Protein AF-A0A965U9M3-F1 (afdb_monomer_lite)

pLDDT: mean 93.57, std 7.7, range [56.03, 98.69]

Sequence (74 aa):
MEQNPLESARAAINRIDGELRSLFSARMEEAAKVAAYKAEHGLPILDEAREAAVLEKNLAGLHPDDPLRPYYAD

Foldseek 3Di:
DDDDPVNVVVVVVVVVVVVVVVVVVVVVVVLVVVVVVCVVVVHDNDDPVVLVVVLVVVLVVDDPPDPCNVVSPD

Structure (mmCIF, N/CA/C/O backbone):
data_AF-A0A965U9M3-F1
#
_entry.id   AF-A0A965U9M3-F1
#
loop_
_atom_site.group_PDB
_atom_site.id
_atom_site.type_symbol
_atom_site.label_atom_id
_atom_site.label_alt_id
_atom_site.label_comp_id
_atom_site.label_asym_id
_atom_site.label_entity_id
_atom_site.label_seq_id
_atom_site.pdbx_PDB_ins_code
_atom_site.Cartn_x
_atom_site.Cartn_y
_atom_site.Cartn_z
_atom_site.occupancy
_atom_site.B_iso_or_equiv
_atom_site.auth_seq_id
_atom_site.auth_comp_id
_atom_site.auth_asym_id
_atom_site.auth_atom_id
_atom_site.pdbx_PDB_model_num
ATOM 1 N N . MET A 1 1 ? 28.526 5.124 -22.228 1.00 56.03 1 MET A N 1
ATOM 2 C CA . MET A 1 1 ? 28.305 3.685 -21.984 1.00 56.03 1 MET A CA 1
ATOM 3 C C . MET A 1 1 ? 26.825 3.429 -22.144 1.00 56.03 1 MET A C 1
ATOM 5 O O . MET A 1 1 ? 26.043 4.094 -21.478 1.00 56.03 1 MET A O 1
ATOM 9 N N . GLU A 1 2 ? 26.454 2.563 -23.077 1.00 68.31 2 GLU A N 1
ATOM 10 C CA . GLU A 1 2 ? 25.064 2.156 -23.285 1.00 68.31 2 GLU A CA 1
ATOM 11 C C . GLU A 1 2 ? 24.615 1.320 -22.072 1.00 68.31 2 GLU A C 1
ATOM 13 O O . GLU A 1 2 ? 25.358 0.443 -21.623 1.00 68.31 2 GLU A O 1
ATOM 18 N N . GLN A 1 3 ? 23.471 1.648 -21.463 1.00 73.75 3 GLN A N 1
ATOM 19 C CA . GLN A 1 3 ? 22.960 0.880 -20.323 1.00 73.75 3 GLN A CA 1
ATOM 20 C C . GLN A 1 3 ? 22.510 -0.498 -20.804 1.00 73.75 3 GLN A C 1
ATOM 22 O O . GLN A 1 3 ? 21.733 -0.607 -21.750 1.00 73.75 3 GLN A O 1
ATOM 27 N N . ASN A 1 4 ? 22.991 -1.551 -20.143 1.00 93.50 4 ASN A N 1
ATOM 28 C CA . ASN A 1 4 ? 22.497 -2.899 -20.397 1.00 93.50 4 ASN A CA 1
ATOM 29 C C . ASN A 1 4 ? 21.100 -3.086 -19.757 1.00 93.50 4 ASN A C 1
ATOM 31 O O . ASN A 1 4 ? 20.723 -2.317 -18.865 1.00 93.50 4 ASN A O 1
ATOM 35 N N . PRO A 1 5 ? 20.340 -4.126 -20.151 1.00 95.50 5 PRO A N 1
ATOM 36 C CA . PRO A 1 5 ? 18.993 -4.355 -19.623 1.00 95.50 5 PRO A CA 1
ATOM 37 C C . PRO A 1 5 ? 18.908 -4.455 -18.090 1.00 95.50 5 PRO A C 1
ATOM 39 O O . PRO A 1 5 ? 17.908 -4.039 -17.506 1.00 95.50 5 PRO A O 1
ATOM 42 N N . LEU A 1 6 ? 19.953 -4.961 -17.425 1.00 95.88 6 LEU A N 1
ATOM 43 C CA . LEU A 1 6 ? 20.010 -5.063 -15.964 1.00 95.88 6 LEU A CA 1
ATOM 44 C C . LEU A 1 6 ? 20.091 -3.680 -15.303 1.00 95.88 6 LEU A C 1
ATOM 46 O O . LEU A 1 6 ? 19.360 -3.406 -14.353 1.00 95.88 6 LEU A O 1
ATOM 50 N N . GLU A 1 7 ? 20.956 -2.803 -15.805 1.00 96.62 7 GLU A N 1
ATOM 51 C CA . GLU A 1 7 ? 21.106 -1.443 -15.281 1.00 96.62 7 GLU A CA 1
ATOM 52 C C . GLU A 1 7 ? 19.840 -0.608 -15.516 1.00 96.62 7 GLU A C 1
ATOM 54 O O . GLU A 1 7 ? 19.395 0.106 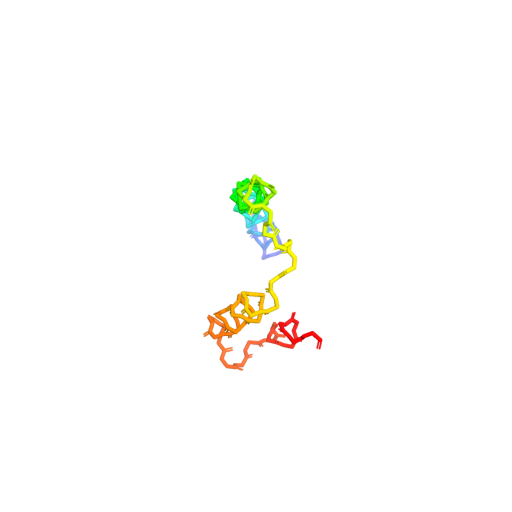-14.616 1.00 96.62 7 GLU A O 1
ATOM 59 N N . SER A 1 8 ? 19.186 -0.767 -16.670 1.00 95.75 8 SER A N 1
ATOM 60 C CA . SER A 1 8 ? 17.897 -0.116 -16.934 1.00 95.75 8 SER A CA 1
ATOM 61 C C . SER A 1 8 ? 16.785 -0.615 -16.003 1.00 95.75 8 SER A C 1
ATOM 63 O O . SER A 1 8 ? 16.020 0.197 -15.479 1.00 95.75 8 SER A O 1
ATOM 65 N N . ALA A 1 9 ? 16.713 -1.925 -15.737 1.00 97.06 9 ALA A N 1
ATOM 66 C CA . ALA A 1 9 ? 15.748 -2.483 -14.788 1.00 97.06 9 ALA A CA 1
ATOM 67 C C . ALA A 1 9 ? 15.974 -1.946 -13.364 1.00 97.06 9 ALA A C 1
ATOM 69 O O . ALA A 1 9 ? 15.027 -1.525 -12.703 1.00 97.06 9 ALA A O 1
ATOM 70 N N . ARG A 1 10 ? 17.232 -1.877 -12.911 1.00 97.62 10 ARG A N 1
ATOM 71 C CA . ARG A 1 10 ? 17.593 -1.304 -11.602 1.00 97.62 10 ARG A CA 1
ATOM 72 C C . ARG A 1 10 ? 17.220 0.171 -11.489 1.00 97.62 10 ARG A C 1
ATOM 74 O O . ARG A 1 10 ? 16.670 0.585 -10.473 1.00 97.62 10 ARG A O 1
ATOM 81 N N . ALA A 1 11 ? 17.469 0.960 -12.533 1.00 97.19 11 ALA A N 1
ATOM 82 C CA . ALA A 1 11 ? 17.073 2.365 -12.557 1.00 97.19 11 ALA A CA 1
ATOM 83 C C . ALA A 1 11 ? 15.545 2.534 -12.476 1.00 97.19 11 ALA A C 1
ATOM 85 O O . ALA A 1 11 ? 15.060 3.421 -11.772 1.00 97.19 11 ALA A O 1
ATOM 86 N N . ALA A 1 12 ? 14.784 1.667 -13.153 1.00 97.69 12 ALA A N 1
ATOM 87 C CA . ALA A 1 12 ? 13.328 1.665 -13.067 1.00 97.69 12 ALA A CA 1
ATOM 88 C C . ALA A 1 12 ? 12.832 1.304 -11.659 1.00 97.69 12 ALA A C 1
ATOM 90 O O . ALA A 1 12 ? 11.976 2.015 -11.138 1.00 97.69 12 ALA A O 1
ATOM 91 N N . ILE A 1 13 ? 13.404 0.272 -11.028 1.00 98.38 13 ILE A N 1
ATOM 92 C CA . ILE A 1 13 ? 13.087 -0.113 -9.642 1.00 98.38 13 ILE A CA 1
ATOM 93 C C . ILE A 1 13 ? 13.352 1.053 -8.691 1.00 98.38 13 ILE A C 1
ATOM 95 O O . ILE A 1 13 ? 12.455 1.456 -7.967 1.00 98.38 13 ILE A O 1
ATOM 99 N N . ASN A 1 14 ? 14.528 1.682 -8.762 1.00 98.38 14 ASN A N 1
ATOM 100 C CA . ASN A 1 14 ? 14.865 2.806 -7.883 1.00 98.38 14 ASN A CA 1
ATOM 101 C C . ASN A 1 14 ? 13.880 3.978 -8.007 1.00 98.38 14 ASN A C 1
ATOM 103 O O . ASN A 1 14 ? 13.558 4.632 -7.011 1.00 98.38 14 ASN A O 1
ATOM 107 N N . ARG A 1 15 ? 13.408 4.257 -9.230 1.00 98.50 15 ARG A N 1
ATOM 108 C CA . ARG A 1 15 ? 12.378 5.274 -9.468 1.00 98.50 15 ARG A CA 1
ATOM 109 C C . ARG A 1 15 ? 11.055 4.864 -8.819 1.00 98.50 15 ARG A C 1
ATOM 111 O O . ARG A 1 15 ? 10.499 5.649 -8.057 1.00 98.50 15 ARG A O 1
ATOM 118 N N . ILE A 1 16 ? 10.601 3.637 -9.081 1.00 98.69 16 ILE A N 1
ATOM 119 C CA . ILE A 1 16 ? 9.365 3.081 -8.516 1.00 98.69 16 ILE A CA 1
ATOM 120 C C . ILE A 1 16 ? 9.421 3.092 -6.987 1.00 98.69 16 ILE A C 1
ATOM 122 O O . ILE A 1 16 ? 8.476 3.541 -6.354 1.00 98.69 16 ILE A O 1
ATOM 126 N N . ASP A 1 17 ? 10.540 2.707 -6.379 1.00 98.56 17 ASP A N 1
ATOM 127 C CA . ASP A 1 17 ? 10.714 2.740 -4.926 1.00 98.56 17 ASP A CA 1
ATOM 128 C C . ASP A 1 17 ? 10.597 4.164 -4.369 1.00 98.56 17 ASP A C 1
ATOM 130 O O . ASP A 1 17 ? 10.093 4.368 -3.265 1.00 98.56 17 ASP A O 1
ATOM 134 N N . GLY A 1 18 ? 11.054 5.170 -5.120 1.00 98.31 18 GLY A N 1
ATOM 135 C CA . GLY A 1 18 ? 10.842 6.578 -4.784 1.00 98.31 18 GLY A CA 1
ATOM 136 C C . GLY A 1 18 ? 9.365 6.958 -4.758 1.00 98.31 18 GLY A C 1
ATOM 137 O O . GLY A 1 18 ? 8.900 7.554 -3.785 1.00 98.31 18 GLY A O 1
ATOM 138 N N . GLU A 1 19 ? 8.628 6.569 -5.795 1.00 98.56 19 GLU A N 1
ATOM 139 C CA . GLU A 1 19 ? 7.187 6.809 -5.904 1.00 98.56 19 GLU A CA 1
ATOM 140 C C . GLU A 1 19 ? 6.412 6.057 -4.810 1.00 98.56 19 GLU A C 1
ATOM 142 O O . GLU A 1 19 ? 5.589 6.655 -4.115 1.00 98.56 19 GLU A O 1
ATOM 147 N N . LEU A 1 20 ? 6.741 4.783 -4.573 1.00 98.12 20 LEU A N 1
ATOM 148 C CA . LEU A 1 20 ? 6.152 3.957 -3.520 1.00 98.12 20 LEU A CA 1
ATOM 149 C C . LEU A 1 20 ? 6.372 4.563 -2.136 1.00 98.12 20 LEU A C 1
ATOM 151 O O . LEU A 1 20 ? 5.417 4.661 -1.369 1.00 98.12 20 LEU A O 1
ATOM 155 N N . ARG A 1 21 ? 7.591 5.023 -1.817 1.00 98.38 21 ARG A N 1
ATOM 156 C CA . ARG A 1 21 ? 7.858 5.710 -0.542 1.00 98.38 21 ARG A CA 1
ATOM 157 C C . ARG A 1 21 ? 6.990 6.952 -0.385 1.00 98.38 21 ARG A C 1
ATOM 159 O O . ARG A 1 21 ? 6.409 7.149 0.677 1.00 98.38 21 ARG A O 1
ATOM 166 N N . SER A 1 22 ? 6.877 7.771 -1.431 1.00 98.00 22 SER A N 1
ATOM 167 C CA . SER A 1 22 ? 6.074 8.995 -1.367 1.00 98.00 22 SER A CA 1
ATOM 168 C C . SER A 1 22 ? 4.587 8.695 -1.165 1.00 98.00 22 SER A C 1
ATOM 170 O O . SER A 1 22 ? 3.944 9.328 -0.329 1.00 98.00 22 SER A O 1
ATOM 172 N N . LEU A 1 23 ? 4.041 7.727 -1.905 1.00 98.56 23 LEU A N 1
ATOM 173 C CA . LEU A 1 23 ? 2.634 7.335 -1.802 1.00 98.56 23 LEU A CA 1
ATOM 174 C C . LEU A 1 23 ? 2.326 6.663 -0.463 1.00 98.56 23 LEU A C 1
ATOM 176 O O . LEU A 1 23 ? 1.279 6.920 0.131 1.00 98.56 23 LEU A O 1
ATOM 180 N N . PHE A 1 24 ? 3.236 5.825 0.034 1.00 98.00 24 PHE A N 1
ATOM 181 C CA . PHE A 1 24 ? 3.071 5.158 1.318 1.00 98.00 24 PHE A CA 1
ATOM 182 C C . PHE A 1 24 ? 3.045 6.163 2.473 1.00 98.00 24 PHE A C 1
ATOM 184 O O . PHE A 1 24 ? 2.131 6.102 3.294 1.00 98.00 24 PHE A O 1
ATOM 191 N N . SER A 1 25 ? 3.973 7.126 2.503 1.00 98.31 25 SER A N 1
ATOM 192 C CA . SER A 1 25 ? 3.975 8.191 3.516 1.00 98.31 25 SER A CA 1
ATOM 193 C C . SER A 1 25 ? 2.673 8.993 3.499 1.00 98.31 25 SER A C 1
ATOM 195 O O . SER A 1 25 ? 2.032 9.125 4.539 1.00 98.31 25 SER A O 1
ATOM 197 N N . ALA A 1 26 ? 2.215 9.425 2.317 1.00 98.56 26 ALA A N 1
ATOM 198 C CA . ALA A 1 26 ? 0.942 10.134 2.182 1.00 98.56 26 ALA A CA 1
ATOM 199 C C . ALA A 1 26 ? -0.249 9.290 2.683 1.00 98.56 26 ALA A C 1
ATOM 201 O O . ALA A 1 26 ? -1.114 9.785 3.403 1.00 98.56 26 ALA A O 1
ATOM 202 N N . ARG A 1 27 ? -0.278 7.984 2.375 1.00 98.25 27 ARG A N 1
ATOM 203 C CA . ARG A 1 27 ? -1.307 7.066 2.893 1.00 98.25 27 ARG A CA 1
ATOM 204 C C . ARG A 1 27 ? -1.276 6.975 4.422 1.00 98.25 27 ARG A C 1
ATOM 206 O O . ARG A 1 27 ? -2.338 6.903 5.037 1.00 98.25 27 ARG A O 1
ATOM 213 N N . MET A 1 28 ? -0.092 6.934 5.033 1.00 98.12 28 MET A N 1
ATOM 214 C CA . MET A 1 28 ? 0.054 6.857 6.491 1.00 98.12 28 MET A CA 1
ATOM 215 C C . MET A 1 28 ? -0.395 8.144 7.188 1.00 98.12 28 MET A C 1
ATOM 217 O O . MET A 1 28 ? -1.029 8.066 8.237 1.00 98.12 28 MET A O 1
ATOM 221 N N . GLU A 1 29 ? -0.138 9.311 6.595 1.00 98.56 29 GLU A N 1
ATOM 222 C CA . GLU A 1 29 ? -0.644 10.592 7.105 1.00 98.56 29 GLU A CA 1
ATOM 223 C C . GLU A 1 29 ? -2.179 10.618 7.140 1.00 98.56 29 GLU A C 1
ATOM 225 O O . GLU A 1 29 ? -2.772 11.000 8.150 1.00 98.56 29 GLU A O 1
ATOM 230 N N . GLU A 1 30 ? -2.844 10.145 6.082 1.00 98.19 30 GLU A N 1
ATOM 231 C CA . GLU A 1 30 ? -4.309 10.033 6.066 1.00 98.19 30 GLU A CA 1
ATOM 232 C C . GLU A 1 30 ? -4.826 8.984 7.061 1.00 98.19 30 GLU A C 1
ATOM 234 O O . GLU A 1 30 ? -5.816 9.215 7.757 1.00 98.19 30 GLU A O 1
ATOM 239 N N . ALA A 1 31 ? -4.139 7.846 7.195 1.00 96.31 31 ALA A N 1
ATOM 240 C CA . ALA A 1 31 ? -4.489 6.833 8.189 1.00 96.31 31 ALA A CA 1
ATOM 241 C C . ALA A 1 31 ? -4.390 7.378 9.626 1.00 96.31 31 ALA A C 1
ATOM 243 O O . ALA A 1 31 ? -5.253 7.082 10.455 1.00 96.31 31 ALA A O 1
ATOM 244 N N . ALA A 1 32 ? -3.395 8.223 9.912 1.00 97.38 32 ALA A N 1
ATOM 245 C CA . ALA A 1 32 ? -3.257 8.887 11.205 1.00 97.38 32 ALA A CA 1
ATOM 246 C C . ALA A 1 32 ? -4.430 9.837 11.494 1.00 97.38 32 ALA A C 1
ATOM 248 O O . ALA A 1 32 ? -4.942 9.848 12.613 1.00 97.38 32 ALA A O 1
ATOM 249 N N . LYS A 1 33 ? -4.917 10.578 10.488 1.00 97.75 33 LYS A N 1
ATOM 250 C CA . LYS A 1 33 ? -6.121 11.419 10.628 1.00 97.75 33 LYS A CA 1
ATOM 251 C C . LYS A 1 33 ? -7.362 10.582 10.940 1.00 97.75 33 LYS A C 1
ATOM 253 O O . LYS A 1 33 ? -8.132 10.946 11.825 1.00 97.75 33 LYS A O 1
ATOM 258 N N . VAL A 1 34 ? -7.537 9.441 10.266 1.00 96.19 34 VAL A N 1
ATOM 259 C CA . VAL A 1 34 ? -8.641 8.504 10.551 1.00 96.19 34 VAL A CA 1
ATOM 260 C C . VAL A 1 34 ? -8.552 7.971 11.981 1.00 96.19 34 VAL A C 1
ATOM 262 O O . VAL A 1 34 ? -9.558 7.948 12.688 1.00 96.19 34 VAL A O 1
ATOM 265 N N . ALA A 1 35 ? -7.361 7.571 12.431 1.00 95.12 35 ALA A N 1
ATOM 266 C CA . ALA A 1 35 ? -7.153 7.086 13.792 1.00 95.12 35 ALA A CA 1
ATOM 267 C C . ALA A 1 35 ? -7.457 8.169 14.843 1.00 95.12 35 ALA A C 1
ATOM 269 O O . ALA A 1 35 ? -8.146 7.888 15.822 1.00 95.12 35 ALA A O 1
ATOM 270 N N . ALA A 1 36 ? -7.007 9.408 14.614 1.00 96.94 36 ALA A N 1
ATOM 271 C CA . ALA A 1 36 ? -7.295 10.544 15.487 1.00 96.94 36 ALA A CA 1
ATOM 272 C C . ALA A 1 36 ? -8.802 10.829 15.574 1.00 96.94 36 ALA A C 1
ATOM 274 O O . ALA A 1 36 ? -9.337 10.953 16.674 1.00 96.94 36 ALA A O 1
ATOM 275 N N . TYR A 1 37 ? -9.496 10.839 14.431 1.00 97.00 37 TYR A N 1
ATOM 276 C CA . TYR A 1 37 ? -10.947 11.012 14.384 1.00 97.00 37 TYR A CA 1
ATOM 277 C C . TYR A 1 37 ? -11.672 9.932 15.194 1.00 97.00 37 TYR A C 1
ATOM 279 O O . TYR A 1 37 ? -12.524 10.243 16.025 1.00 97.00 37 TYR A O 1
ATOM 287 N N . LYS A 1 38 ? -11.307 8.659 14.996 1.00 96.94 38 LYS A N 1
ATOM 288 C CA . LYS A 1 38 ? -11.901 7.542 15.739 1.00 96.94 38 LYS A CA 1
ATOM 289 C C . LYS A 1 38 ? -11.676 7.678 17.244 1.00 96.94 38 LYS A C 1
ATOM 291 O O . LYS A 1 38 ? -12.620 7.494 18.007 1.00 96.94 38 LYS A O 1
ATOM 296 N N . ALA A 1 39 ? -10.464 8.042 17.661 1.00 95.44 39 ALA A N 1
ATOM 297 C CA . ALA A 1 39 ? -10.131 8.240 19.068 1.00 95.44 39 ALA A CA 1
ATOM 298 C C . ALA A 1 39 ? -10.947 9.378 19.706 1.00 95.44 39 ALA A C 1
ATOM 300 O O . ALA A 1 39 ? -11.487 9.198 20.795 1.00 95.44 39 ALA A O 1
ATOM 301 N N . GLU A 1 40 ? -11.087 10.515 19.017 1.00 97.38 40 GLU A N 1
ATOM 302 C CA . GLU A 1 40 ? -11.878 11.663 19.485 1.00 97.38 40 GLU A CA 1
ATOM 303 C C . GLU A 1 40 ? -13.369 11.321 19.646 1.00 97.38 40 GLU A C 1
ATOM 305 O O . GLU A 1 40 ? -14.021 11.795 20.573 1.00 97.38 40 GLU A O 1
ATOM 310 N N . HIS A 1 41 ? -13.898 10.455 18.779 1.00 97.31 41 HIS A N 1
ATOM 311 C CA . HIS A 1 41 ? -15.320 10.101 18.743 1.00 97.31 41 HIS A CA 1
ATOM 312 C C . HIS A 1 41 ? -15.644 8.779 19.460 1.00 97.31 41 HIS A C 1
ATOM 314 O O . HIS A 1 41 ? -16.782 8.314 19.402 1.00 97.31 41 HIS A O 1
ATOM 320 N N . GLY A 1 42 ? -14.665 8.150 20.120 1.00 95.75 42 GLY A N 1
ATOM 321 C CA . GLY A 1 42 ? -14.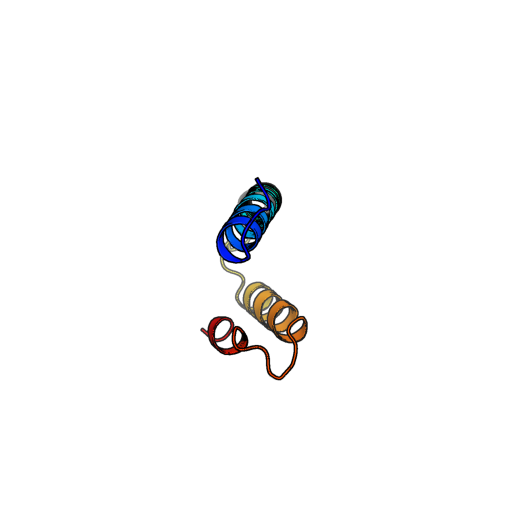852 6.872 20.815 1.00 95.75 42 GLY A CA 1
ATOM 322 C C . GLY A 1 42 ? -15.196 5.696 19.890 1.00 95.75 42 GLY A C 1
ATOM 323 O O . GLY A 1 42 ? -15.829 4.736 20.326 1.00 95.75 42 GLY A O 1
ATOM 324 N N . LEU A 1 43 ? -14.809 5.767 18.614 1.00 95.94 43 LEU A N 1
ATOM 325 C CA . LEU A 1 43 ? -15.030 4.709 17.630 1.00 95.94 43 LEU A CA 1
ATOM 326 C C . LEU A 1 43 ? -13.930 3.634 17.719 1.00 95.94 43 LEU A C 1
ATOM 328 O O . LEU A 1 43 ? -12.769 3.956 17.990 1.00 95.94 43 LEU A O 1
ATOM 332 N N . PRO A 1 44 ? -14.250 2.360 17.434 1.00 93.38 44 PRO A N 1
ATOM 333 C CA . PRO A 1 44 ? -13.262 1.288 17.434 1.00 93.38 44 PRO A CA 1
ATOM 334 C C . PRO A 1 44 ? -12.226 1.474 16.316 1.00 93.38 44 PRO A C 1
ATOM 336 O O . PRO A 1 44 ? -12.550 1.833 15.178 1.00 93.38 44 PRO A O 1
ATOM 339 N N . ILE A 1 45 ? -10.958 1.204 16.644 1.00 88.31 45 ILE A N 1
ATOM 340 C CA . ILE A 1 45 ? -9.849 1.266 15.682 1.00 88.31 45 ILE A CA 1
ATOM 341 C C . ILE A 1 45 ? -10.017 0.196 14.604 1.00 88.31 45 ILE A C 1
ATOM 343 O O . ILE A 1 45 ? -9.983 0.542 13.421 1.00 88.31 45 ILE A O 1
ATOM 347 N N . LEU A 1 46 ? -10.275 -1.047 15.019 1.00 91.12 46 LEU A N 1
ATOM 348 C CA . LEU A 1 46 ? -10.625 -2.149 14.128 1.00 91.12 46 LEU A CA 1
ATOM 349 C C . LEU A 1 46 ? -12.010 -1.905 13.523 1.00 91.12 46 LEU A C 1
ATOM 351 O O . LEU A 1 46 ? -12.976 -1.643 14.240 1.00 91.12 46 LEU A O 1
ATOM 355 N N . ASP A 1 47 ? -12.084 -1.984 12.201 1.00 92.81 47 ASP A N 1
ATOM 356 C CA . ASP A 1 47 ? -13.326 -1.917 11.438 1.00 92.81 47 ASP A CA 1
ATOM 357 C C . ASP A 1 47 ? -13.257 -2.978 10.340 1.00 92.81 47 ASP A C 1
ATOM 359 O O . ASP A 1 47 ? -12.795 -2.722 9.228 1.00 92.81 47 ASP A O 1
ATOM 363 N N . GLU A 1 48 ? -13.676 -4.195 10.692 1.00 93.00 48 GLU A N 1
ATOM 364 C CA . GLU A 1 48 ? -13.579 -5.380 9.831 1.00 93.00 48 GLU A CA 1
ATOM 365 C C . GLU A 1 48 ? -14.291 -5.172 8.489 1.00 93.00 48 GLU A C 1
ATOM 367 O O . GLU A 1 48 ? -13.771 -5.544 7.438 1.00 93.00 48 GLU A O 1
ATOM 372 N N . ALA A 1 49 ? -15.455 -4.512 8.501 1.00 93.19 49 ALA A N 1
ATOM 373 C CA . ALA A 1 49 ? -16.203 -4.214 7.284 1.00 93.19 49 ALA A CA 1
ATOM 374 C C . ALA A 1 49 ? -15.417 -3.259 6.375 1.00 93.19 49 ALA A C 1
ATOM 376 O O . ALA A 1 49 ? -15.343 -3.458 5.158 1.00 93.19 49 ALA A O 1
ATOM 377 N N . ARG A 1 50 ? -14.792 -2.227 6.955 1.00 93.44 50 ARG A N 1
ATOM 378 C CA . ARG A 1 50 ? -13.946 -1.302 6.200 1.00 93.44 50 ARG A CA 1
ATOM 379 C C . ARG A 1 50 ? -12.698 -1.982 5.652 1.00 93.44 50 ARG A C 1
ATOM 381 O O . ARG A 1 50 ? -12.329 -1.669 4.517 1.00 93.44 50 ARG A O 1
ATOM 388 N N . GLU A 1 51 ? -12.053 -2.842 6.433 1.00 92.62 51 GLU A N 1
ATOM 389 C CA . GLU A 1 51 ? -10.834 -3.569 6.059 1.00 92.62 51 GLU A CA 1
ATOM 390 C C . GLU A 1 51 ? -11.104 -4.562 4.925 1.00 92.62 51 GLU A C 1
ATOM 392 O O . GLU A 1 51 ? -10.439 -4.482 3.888 1.00 92.62 51 GLU A O 1
ATOM 397 N N . ALA A 1 52 ? -12.165 -5.366 5.035 1.00 93.25 52 ALA A N 1
ATOM 398 C CA . ALA A 1 52 ? -12.623 -6.246 3.961 1.00 93.25 52 ALA A CA 1
ATOM 399 C C . ALA 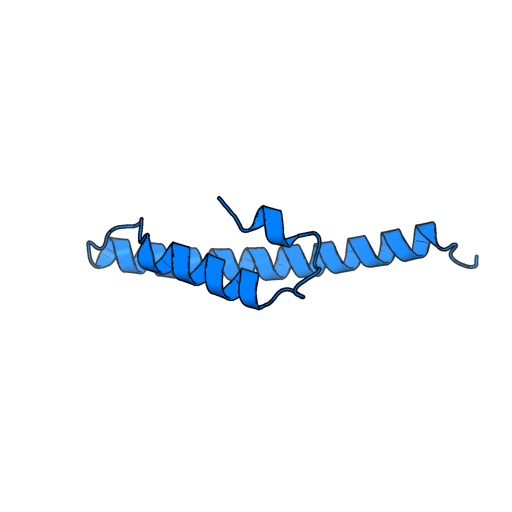A 1 52 ? -12.899 -5.465 2.664 1.00 93.25 52 ALA A C 1
ATOM 401 O O . ALA A 1 52 ? -12.436 -5.850 1.591 1.00 93.25 52 ALA A O 1
ATOM 402 N N . ALA A 1 53 ? -13.553 -4.300 2.758 1.00 93.81 53 ALA A N 1
ATOM 403 C CA . ALA A 1 53 ? -13.800 -3.445 1.598 1.00 93.81 53 ALA A CA 1
ATOM 404 C C . ALA A 1 53 ? -12.514 -2.835 0.993 1.00 93.81 53 ALA A C 1
ATOM 406 O O . ALA A 1 53 ? -12.472 -2.563 -0.208 1.00 93.81 53 ALA A O 1
ATOM 407 N N . VAL A 1 54 ? -11.455 -2.583 1.785 1.00 93.12 54 VAL A N 1
ATOM 408 C CA . VAL A 1 54 ? -10.135 -2.196 1.234 1.00 93.12 54 VAL A CA 1
ATOM 409 C C . VAL A 1 54 ? -9.553 -3.347 0.420 1.00 93.12 54 VAL A C 1
ATOM 411 O O . VAL A 1 54 ? -9.091 -3.112 -0.699 1.00 93.12 54 VAL A O 1
ATOM 414 N N . LEU A 1 55 ? -9.557 -4.559 0.978 1.00 92.62 55 LEU A N 1
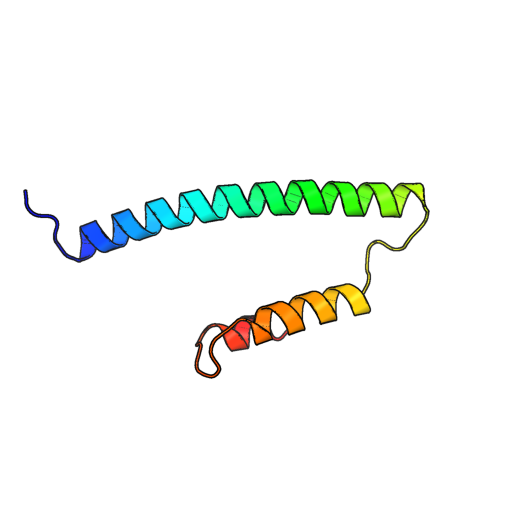ATOM 415 C CA . LEU A 1 55 ? -8.990 -5.745 0.338 1.00 92.62 55 LEU A CA 1
ATOM 416 C C . LEU A 1 55 ? -9.720 -6.069 -0.965 1.00 92.62 55 LEU A C 1
ATOM 418 O O . LEU A 1 55 ? -9.076 -6.159 -2.010 1.00 92.62 55 LEU A O 1
ATOM 422 N N . GLU A 1 56 ? -11.053 -6.127 -0.933 1.00 93.38 56 GLU A N 1
ATOM 423 C CA . GLU A 1 56 ? -11.884 -6.386 -2.112 1.00 93.38 56 GLU A CA 1
ATOM 424 C C . GLU A 1 56 ? -11.628 -5.354 -3.215 1.00 93.38 56 GLU A C 1
ATOM 426 O O . GLU A 1 56 ? -11.366 -5.716 -4.364 1.00 93.38 56 GLU A O 1
ATOM 431 N N . LYS A 1 57 ? -11.623 -4.059 -2.866 1.00 94.25 57 LYS A N 1
ATOM 432 C CA . LYS A 1 57 ? -11.364 -2.985 -3.831 1.00 94.25 57 LYS A CA 1
ATOM 433 C C . LYS A 1 57 ? -9.985 -3.118 -4.475 1.00 94.25 57 LYS A C 1
ATOM 435 O O . LYS A 1 57 ? -9.858 -2.919 -5.682 1.00 94.25 57 LYS A O 1
ATOM 440 N N . ASN A 1 58 ? -8.953 -3.408 -3.686 1.00 94.00 58 ASN A N 1
ATOM 441 C CA . ASN A 1 58 ? -7.601 -3.517 -4.222 1.00 94.00 58 ASN A CA 1
ATOM 442 C C . ASN A 1 58 ? -7.439 -4.776 -5.085 1.00 94.00 58 ASN A C 1
ATOM 444 O O . ASN A 1 58 ? -6.843 -4.693 -6.156 1.00 94.00 58 ASN A O 1
ATOM 448 N N . LEU A 1 59 ? -8.027 -5.905 -4.679 1.00 94.25 59 LEU A N 1
ATOM 449 C CA . LEU A 1 59 ? -8.032 -7.147 -5.454 1.00 94.25 59 LEU A CA 1
ATOM 450 C C . LEU A 1 59 ? -8.783 -6.996 -6.788 1.00 94.25 59 LEU A C 1
ATOM 452 O O . LEU A 1 59 ? -8.347 -7.529 -7.811 1.00 94.25 59 LEU A O 1
ATOM 456 N N . ALA A 1 60 ? -9.896 -6.258 -6.795 1.00 93.69 60 ALA A N 1
ATOM 457 C CA . ALA A 1 60 ? -10.651 -5.939 -8.007 1.00 93.69 60 ALA A CA 1
ATOM 458 C C . ALA A 1 60 ? -9.880 -5.016 -8.968 1.00 93.69 60 ALA A C 1
ATOM 460 O O . ALA A 1 60 ? -10.158 -5.008 -10.164 1.00 93.69 60 ALA A O 1
ATOM 461 N N . GLY A 1 61 ? -8.908 -4.252 -8.458 1.00 93.88 61 GLY A N 1
ATOM 462 C CA . GLY A 1 61 ? -8.023 -3.411 -9.263 1.00 93.88 61 GLY A CA 1
ATOM 463 C C . GLY A 1 61 ? -6.913 -4.176 -9.994 1.00 93.88 61 GLY A C 1
ATOM 464 O O . GLY A 1 61 ? -6.281 -3.604 -10.881 1.00 93.88 61 GLY A O 1
ATOM 465 N N . LEU A 1 62 ? -6.669 -5.443 -9.644 1.00 94.19 62 LEU A N 1
ATOM 466 C CA . LEU A 1 62 ? -5.670 -6.289 -10.299 1.00 94.19 62 LEU A CA 1
ATOM 467 C C . LEU A 1 62 ? -6.253 -7.021 -11.510 1.00 94.19 62 LEU A C 1
ATOM 469 O O . LEU A 1 62 ? -7.420 -7.417 -11.514 1.00 94.19 62 LEU A O 1
ATOM 473 N N . HIS A 1 63 ? -5.406 -7.294 -12.505 1.00 94.94 63 HIS A N 1
ATOM 474 C CA . HIS A 1 63 ? -5.769 -8.174 -13.618 1.00 94.94 63 HIS A CA 1
ATOM 475 C C . HIS A 1 63 ? -6.157 -9.576 -13.093 1.00 94.94 63 HIS A C 1
ATOM 477 O O . HIS A 1 63 ? -5.570 -10.014 -12.103 1.00 94.94 63 HIS A O 1
ATOM 483 N N . PRO A 1 64 ? -7.111 -10.310 -13.707 1.00 91.19 64 PRO A N 1
ATOM 484 C CA . PRO A 1 64 ? -7.522 -11.642 -13.237 1.00 91.19 64 PRO A CA 1
ATOM 485 C C . PRO A 1 64 ? -6.386 -12.667 -13.128 1.00 91.19 64 PRO A C 1
ATOM 487 O O . PRO A 1 64 ? -6.392 -13.479 -12.208 1.00 91.19 64 PRO A O 1
ATOM 490 N N . ASP A 1 65 ? -5.395 -12.578 -14.015 1.00 94.94 65 ASP A N 1
ATOM 491 C CA . ASP A 1 65 ? -4.215 -13.458 -14.031 1.00 94.94 65 ASP A CA 1
ATOM 492 C C . ASP A 1 65 ? -2.998 -12.859 -13.305 1.00 94.94 65 ASP A C 1
ATOM 494 O O . ASP A 1 65 ? -1.873 -13.329 -13.475 1.00 94.94 65 ASP A O 1
ATOM 498 N N . ASP A 1 66 ? -3.188 -11.779 -12.542 1.00 94.94 66 ASP A N 1
ATOM 499 C CA . ASP A 1 66 ? -2.085 -11.138 -11.832 1.00 94.94 66 ASP A CA 1
ATOM 500 C C . ASP A 1 66 ? -1.532 -12.079 -10.738 1.00 94.94 66 ASP A C 1
ATOM 502 O O . ASP A 1 66 ? -2.288 -12.524 -9.863 1.00 94.94 66 ASP A O 1
ATOM 506 N N . PRO A 1 67 ? -0.221 -12.396 -10.746 1.00 95.12 67 PRO A N 1
ATOM 507 C CA . PRO A 1 67 ? 0.384 -13.295 -9.765 1.00 95.12 67 PRO 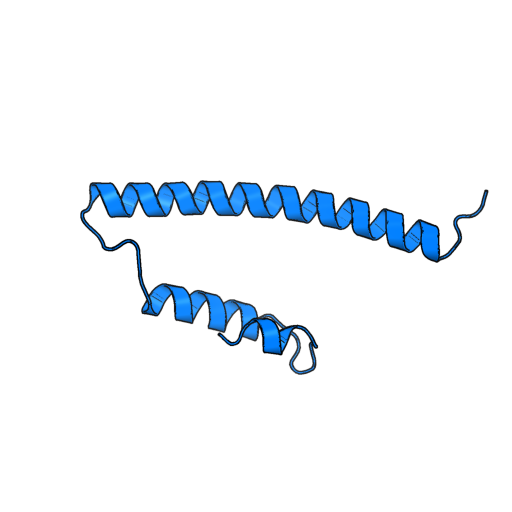A CA 1
ATOM 508 C C . PRO A 1 67 ? 0.371 -12.723 -8.344 1.00 95.12 67 PRO A C 1
ATOM 510 O O . PRO A 1 67 ? 0.657 -13.456 -7.400 1.00 95.12 67 PRO A O 1
ATOM 513 N N . LEU A 1 68 ? 0.054 -11.434 -8.173 1.00 93.38 68 LEU A N 1
ATOM 514 C CA . LEU A 1 68 ? -0.041 -10.796 -6.869 1.00 93.38 68 LEU A CA 1
ATOM 515 C C . LEU A 1 68 ? -1.384 -11.030 -6.171 1.00 93.38 68 LEU A C 1
ATOM 517 O O . LEU A 1 68 ? -1.480 -10.816 -4.965 1.00 93.38 68 LEU A O 1
ATOM 521 N N . ARG A 1 69 ? -2.415 -11.506 -6.880 1.00 93.56 69 ARG A N 1
ATOM 522 C CA . ARG A 1 69 ? -3.750 -11.743 -6.299 1.00 93.56 69 ARG A CA 1
ATOM 523 C C . ARG A 1 69 ? -3.742 -12.618 -5.037 1.00 93.56 69 ARG A C 1
ATOM 525 O O . ARG A 1 69 ? -4.456 -12.254 -4.106 1.00 93.56 69 ARG A O 1
ATOM 532 N N . PRO A 1 70 ? -2.956 -13.714 -4.939 1.00 92.00 70 PRO A N 1
ATOM 533 C CA . PRO A 1 70 ? -2.913 -14.531 -3.726 1.00 92.00 70 PRO A CA 1
ATOM 534 C C . PRO A 1 70 ? -2.404 -13.786 -2.486 1.00 92.00 70 PRO A 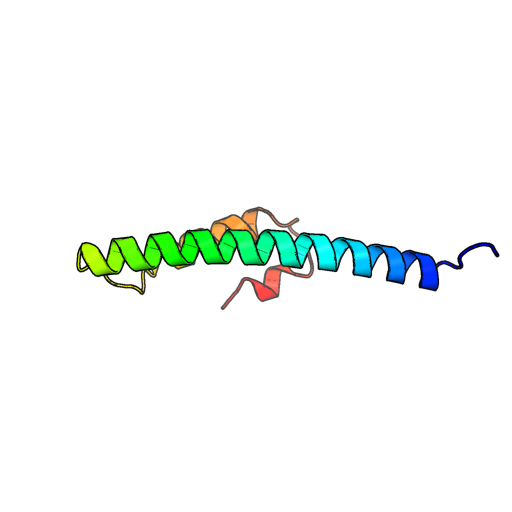C 1
ATOM 536 O O . PRO A 1 70 ? -2.709 -14.208 -1.382 1.00 92.00 70 PRO A O 1
ATOM 539 N N . TYR A 1 71 ? -1.672 -12.677 -2.644 1.00 90.25 71 TYR A N 1
ATOM 540 C CA . TYR A 1 71 ? -1.183 -11.867 -1.519 1.00 90.25 71 TYR A CA 1
ATOM 541 C C . TYR A 1 71 ? -2.219 -10.862 -0.989 1.00 90.25 71 TYR A C 1
ATOM 543 O O . TYR A 1 71 ? -1.926 -10.121 -0.056 1.00 90.25 71 TYR A O 1
ATOM 551 N N . TYR A 1 72 ? -3.408 -10.808 -1.595 1.00 85.50 72 TYR A N 1
ATOM 552 C CA . TYR A 1 72 ? -4.557 -10.033 -1.112 1.00 85.50 72 TYR A CA 1
ATOM 553 C C . TYR A 1 72 ? -5.590 -10.899 -0.379 1.00 85.50 72 TYR A C 1
ATOM 555 O O . TYR A 1 72 ? -6.591 -10.366 0.098 1.00 85.50 72 TYR A O 1
ATOM 563 N N . ALA A 1 73 ? -5.375 -12.215 -0.332 1.00 74.75 73 ALA A N 1
ATOM 564 C CA . ALA A 1 73 ? -6.129 -13.121 0.518 1.00 74.75 73 ALA A CA 1
ATOM 565 C C . ALA A 1 73 ? -5.386 -13.242 1.858 1.00 74.75 73 ALA A C 1
ATOM 567 O O . ALA A 1 73 ? -4.196 -13.557 1.853 1.00 74.75 73 ALA A O 1
ATOM 568 N N . ASP A 1 74 ? -6.076 -12.942 2.961 1.00 64.62 74 ASP A N 1
ATOM 569 C CA . ASP A 1 74 ? -5.585 -13.196 4.326 1.00 64.62 74 ASP A CA 1
ATOM 570 C C . ASP A 1 74 ? -5.422 -14.702 4.607 1.00 64.62 74 ASP A C 1
ATOM 572 O O . ASP A 1 74 ? -6.248 -15.503 4.099 1.00 64.62 74 ASP A O 1
#

Radius of gyration: 18.01 Å; chains: 1; bounding box: 44×26×44 Å

Secondary structure (DSSP, 8-state):
-PPPHHHHHHHHHHHHHHHHHHHHHHHHHHHHHHHHHHHHTT--S--HHHHHHHHHHHHHTS-TT-TTGGGG--